Protein AF-A0A6J6W9X9-F1 (afdb_monomer)

Mean predicted aligned error: 5.06 Å

Secondary structure (DSSP, 8-state):
-HHHHHHHHHHHHHHHHHHHTT-SS-HHHHHHHHHHHHHH-GGGS---

Sequence (48 aa):
MLLGVGMIGYAQVTARHWLDRDSTLTREQAVELVNNLMWRGISGFPRN

pLDDT: mean 85.83, std 8.65, range [53.97, 93.94]

Nearest PDB structures (foldseek):
  6o6n-assembly1_A  TM=8.859E-01  e=7.569E-02  Mycobacterium tuberculosis

Structure (mmCIF, N/CA/C/O backbone):
data_AF-A0A6J6W9X9-F1
#
_entry.id   AF-A0A6J6W9X9-F1
#
loop_
_atom_site.group_PDB
_atom_site.id
_atom_site.type_symbol
_atom_site.label_atom_id
_atom_site.label_alt_id
_atom_site.label_comp_id
_atom_site.label_asym_id
_atom_site.label_entity_id
_atom_site.label_seq_id
_atom_site.pdbx_PDB_ins_code
_atom_site.Cartn_x
_atom_site.Cartn_y
_atom_site.Cartn_z
_atom_site.occupancy
_atom_site.B_iso_or_equiv
_atom_site.auth_seq_id
_atom_site.auth_comp_id
_atom_site.auth_asym_id
_atom_site.auth_atom_id
_atom_site.pdbx_PDB_model_num
ATOM 1 N N . MET A 1 1 ? 16.489 9.491 -13.463 1.00 69.75 1 MET A N 1
ATOM 2 C CA . MET A 1 1 ? 15.184 9.640 -12.775 1.00 69.75 1 MET A CA 1
ATOM 3 C C . MET A 1 1 ? 14.394 8.321 -12.761 1.00 69.75 1 MET A C 1
ATOM 5 O O . MET A 1 1 ? 13.238 8.300 -13.145 1.00 69.75 1 MET A O 1
ATOM 9 N N . LEU A 1 2 ? 14.988 7.206 -12.315 1.00 90.62 2 LEU A N 1
ATOM 10 C CA . LEU A 1 2 ? 14.281 5.911 -12.248 1.00 90.62 2 LEU A CA 1
ATOM 11 C C . LEU A 1 2 ? 13.691 5.643 -10.861 1.00 90.62 2 LEU A C 1
ATOM 13 O O . LEU A 1 2 ? 12.608 5.084 -10.753 1.00 90.62 2 LEU A O 1
ATOM 17 N N . LEU A 1 3 ? 14.362 6.121 -9.809 1.00 87.56 3 LEU A N 1
ATOM 18 C CA . LEU A 1 3 ? 13.910 5.961 -8.426 1.00 87.56 3 LEU A CA 1
ATOM 19 C C . LEU A 1 3 ? 12.551 6.626 -8.174 1.00 87.56 3 LEU A C 1
ATOM 21 O O . LEU A 1 3 ? 11.659 5.992 -7.626 1.00 87.56 3 LEU A O 1
ATOM 25 N N . GLY A 1 4 ? 12.362 7.868 -8.634 1.00 88.12 4 GLY A N 1
ATOM 26 C CA . GLY A 1 4 ? 11.085 8.575 -8.485 1.00 88.12 4 GLY A CA 1
ATOM 27 C C . GLY A 1 4 ? 9.938 7.892 -9.234 1.00 88.12 4 GLY A C 1
ATOM 28 O O . GLY A 1 4 ? 8.857 7.720 -8.682 1.00 88.12 4 GLY A O 1
ATOM 29 N N . VAL A 1 5 ? 10.191 7.421 -10.459 1.00 93.19 5 VAL A N 1
ATOM 30 C CA . VAL A 1 5 ? 9.203 6.664 -11.246 1.00 93.19 5 VAL A CA 1
ATOM 31 C C . VAL A 1 5 ? 8.870 5.332 -10.566 1.00 93.19 5 VAL A C 1
ATOM 33 O O . VAL A 1 5 ? 7.701 4.963 -10.488 1.00 93.19 5 VAL A O 1
ATOM 36 N N . GLY A 1 6 ? 9.873 4.648 -10.008 1.00 91.06 6 GLY A N 1
ATOM 37 C CA . GLY A 1 6 ? 9.686 3.423 -9.232 1.00 91.06 6 GLY A CA 1
ATOM 38 C C . GLY A 1 6 ? 8.839 3.638 -7.976 1.00 91.06 6 GLY A C 1
ATOM 39 O O . GLY A 1 6 ? 7.915 2.865 -7.736 1.00 91.06 6 GLY A O 1
ATOM 40 N N . MET A 1 7 ? 9.087 4.712 -7.219 1.00 90.25 7 MET A N 1
ATOM 41 C CA . MET A 1 7 ? 8.287 5.065 -6.036 1.00 90.25 7 MET A CA 1
ATOM 42 C C . MET A 1 7 ? 6.828 5.377 -6.392 1.00 90.25 7 MET A C 1
ATOM 44 O O . MET A 1 7 ? 5.914 4.894 -5.726 1.00 90.25 7 MET A O 1
ATOM 48 N N . ILE A 1 8 ? 6.592 6.135 -7.467 1.00 92.94 8 ILE A N 1
ATOM 49 C CA . ILE A 1 8 ? 5.231 6.451 -7.927 1.00 92.94 8 ILE A CA 1
ATOM 50 C C . ILE A 1 8 ? 4.509 5.177 -8.385 1.00 92.94 8 ILE A C 1
ATOM 52 O O . ILE A 1 8 ? 3.366 4.940 -7.992 1.00 92.94 8 ILE A O 1
ATOM 56 N N . GLY A 1 9 ? 5.183 4.330 -9.169 1.00 93.00 9 GLY A N 1
ATOM 57 C CA . GLY A 1 9 ? 4.637 3.048 -9.612 1.00 93.00 9 GLY A CA 1
ATOM 58 C C . GLY A 1 9 ? 4.283 2.136 -8.437 1.00 93.00 9 GLY A C 1
ATOM 59 O O . GLY A 1 9 ? 3.213 1.526 -8.437 1.00 93.00 9 GLY A O 1
ATOM 60 N N . TYR A 1 10 ? 5.130 2.106 -7.406 1.00 91.31 10 TYR A N 1
ATOM 61 C CA . TYR A 1 10 ? 4.885 1.355 -6.179 1.00 91.31 10 TYR A CA 1
ATOM 62 C C . TYR A 1 10 ? 3.591 1.804 -5.488 1.00 91.31 10 TYR A C 1
ATOM 64 O O . TYR A 1 10 ? 2.699 0.983 -5.275 1.00 91.31 10 TYR A O 1
ATOM 72 N N . ALA A 1 11 ? 3.439 3.108 -5.236 1.00 91.69 11 ALA A N 1
ATOM 73 C CA . ALA A 1 11 ? 2.235 3.670 -4.621 1.00 91.69 11 ALA A CA 1
ATOM 74 C C . ALA A 1 11 ? 0.966 3.433 -5.464 1.00 91.69 11 ALA A C 1
ATOM 76 O O . ALA A 1 11 ? -0.099 3.124 -4.931 1.00 91.69 11 ALA A O 1
ATOM 77 N N . GLN A 1 12 ? 1.065 3.540 -6.793 1.00 93.94 12 GLN A N 1
ATOM 78 C CA . GLN A 1 12 ? -0.072 3.322 -7.689 1.00 93.94 12 GLN A CA 1
ATOM 79 C C . GLN A 1 12 ? -0.515 1.850 -7.722 1.00 93.94 12 GLN A C 1
ATOM 81 O O . GLN A 1 12 ? -1.709 1.557 -7.836 1.00 93.94 12 GLN A O 1
ATOM 86 N N . VAL A 1 13 ? 0.427 0.906 -7.698 1.00 93.75 13 VAL A N 1
ATOM 87 C CA . VAL A 1 13 ? 0.111 -0.531 -7.693 1.00 93.75 13 VAL A CA 1
ATOM 88 C C . VAL A 1 13 ? -0.513 -0.934 -6.359 1.00 93.75 13 VAL A C 1
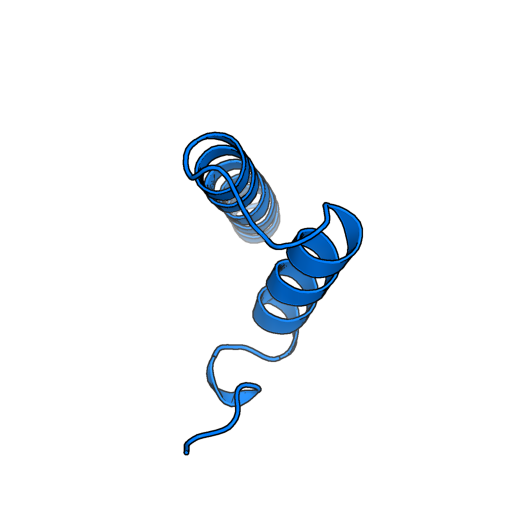ATOM 90 O O . VAL A 1 13 ? -1.547 -1.601 -6.364 1.00 93.75 13 VAL A O 1
ATOM 93 N N . THR A 1 14 ? 0.046 -0.486 -5.233 1.00 91.12 14 THR A N 1
ATOM 94 C CA . THR A 1 14 ? -0.486 -0.812 -3.901 1.00 91.12 14 THR A CA 1
ATOM 95 C C . THR A 1 14 ? -1.869 -0.203 -3.669 1.00 91.12 14 THR A C 1
ATOM 97 O O . THR A 1 14 ? -2.752 -0.901 -3.176 1.00 91.12 14 THR A O 1
ATOM 100 N N . ALA A 1 15 ? -2.112 1.040 -4.102 1.00 91.94 15 ALA A N 1
ATOM 101 C CA . ALA A 1 15 ? -3.426 1.681 -3.990 1.00 91.94 15 ALA A CA 1
ATOM 102 C C . ALA A 1 15 ? -4.511 0.954 -4.800 1.00 91.94 15 ALA A C 1
ATOM 104 O O . ALA A 1 15 ? -5.604 0.718 -4.291 1.00 91.94 15 ALA A O 1
ATOM 105 N N . ARG A 1 16 ? -4.208 0.559 -6.046 1.00 92.25 16 ARG A N 1
ATOM 106 C CA . ARG A 1 16 ? -5.144 -0.228 -6.868 1.00 92.25 16 ARG A CA 1
ATOM 107 C C . ARG A 1 16 ? -5.445 -1.578 -6.234 1.00 92.25 16 ARG A C 1
ATOM 109 O O . ARG A 1 16 ? -6.595 -1.988 -6.212 1.00 92.25 16 ARG A O 1
ATOM 116 N N . HIS A 1 17 ? -4.423 -2.236 -5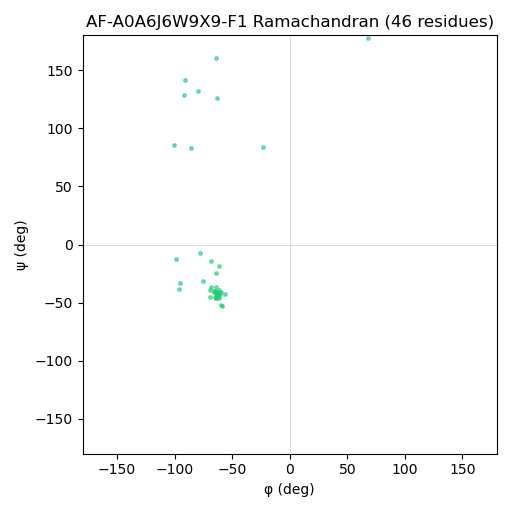.694 1.00 90.69 17 HIS A N 1
ATOM 117 C CA . HIS A 1 17 ? -4.594 -3.513 -5.016 1.00 90.69 17 HIS A CA 1
ATOM 118 C C . HIS A 1 17 ? -5.463 -3.403 -3.756 1.00 90.69 17 HIS A C 1
ATOM 120 O O . HIS A 1 17 ? -6.304 -4.264 -3.524 1.00 90.69 17 HIS A O 1
ATOM 126 N N . TRP A 1 18 ? -5.279 -2.342 -2.965 1.00 91.06 18 TRP A N 1
ATOM 127 C CA . TRP A 1 18 ? -6.092 -2.062 -1.778 1.00 91.06 18 TRP A CA 1
ATOM 128 C C . TRP A 1 18 ? -7.558 -1.776 -2.134 1.00 91.06 18 TRP A C 1
ATOM 130 O O . TRP A 1 18 ? -8.450 -2.285 -1.467 1.00 91.06 18 TRP A O 1
ATOM 140 N N . LEU A 1 19 ? -7.809 -1.017 -3.207 1.00 89.50 19 LEU A N 1
ATOM 141 C CA . LEU A 1 19 ? -9.167 -0.715 -3.679 1.00 89.50 19 LEU A CA 1
ATOM 142 C C . LEU A 1 19 ? -9.900 -1.940 -4.245 1.00 89.50 19 LEU A C 1
ATOM 144 O O . LEU A 1 19 ? -11.109 -2.048 -4.083 1.00 89.50 19 LEU A O 1
ATOM 148 N N . ASP A 1 20 ? -9.184 -2.829 -4.934 1.00 89.75 20 ASP A N 1
ATOM 149 C CA . ASP A 1 20 ? -9.759 -4.019 -5.580 1.00 89.75 20 ASP A CA 1
ATOM 150 C C . ASP A 1 20 ? -10.096 -5.126 -4.567 1.00 89.75 20 ASP A C 1
ATOM 152 O O . ASP A 1 20 ? -11.048 -5.888 -4.728 1.00 89.75 20 ASP A O 1
ATOM 156 N N . ARG A 1 21 ? -9.317 -5.209 -3.486 1.00 77.44 21 ARG A N 1
ATOM 157 C CA . ARG A 1 21 ? -9.498 -6.191 -2.419 1.00 77.44 21 ARG A CA 1
ATOM 158 C C . ARG A 1 21 ? -10.201 -5.531 -1.254 1.00 77.44 21 ARG A C 1
ATOM 160 O O . ARG A 1 21 ? -9.478 -5.081 -0.375 1.00 77.44 21 ARG A O 1
ATOM 167 N N . ASP A 1 22 ? -11.537 -5.484 -1.283 1.00 67.88 22 ASP A N 1
ATOM 168 C CA . ASP A 1 22 ? -12.451 -4.965 -0.242 1.00 67.88 22 ASP A CA 1
ATOM 169 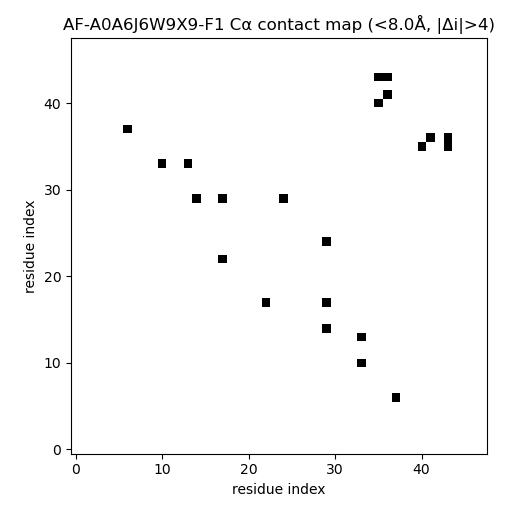C C . ASP A 1 22 ? -11.807 -4.976 1.155 1.00 67.88 22 ASP A C 1
ATOM 171 O O . ASP A 1 22 ? -11.832 -5.965 1.895 1.00 67.88 22 ASP A O 1
ATOM 175 N N . SER A 1 23 ? -11.041 -3.917 1.424 1.00 71.19 23 SER A N 1
ATOM 176 C CA . SER A 1 23 ? -9.944 -4.010 2.379 1.00 71.19 23 SER A CA 1
ATOM 177 C C . SER A 1 23 ? -10.459 -3.624 3.737 1.00 71.19 23 SER A C 1
A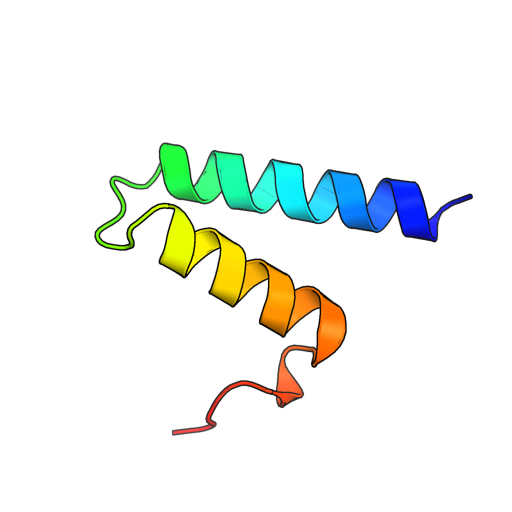TOM 179 O O . SER A 1 23 ? -11.003 -2.543 3.929 1.00 71.19 23 SER A O 1
ATOM 181 N N . THR A 1 24 ? -10.204 -4.483 4.713 1.00 82.62 24 THR A N 1
ATOM 182 C CA . THR A 1 24 ? -10.496 -4.197 6.119 1.00 82.62 24 THR A CA 1
ATOM 183 C C . THR A 1 24 ? -9.599 -3.095 6.692 1.00 82.62 24 THR A C 1
ATOM 185 O O . THR A 1 24 ? -9.886 -2.568 7.763 1.00 82.62 24 THR A O 1
ATOM 188 N N . LEU A 1 25 ? -8.518 -2.742 5.986 1.00 85.81 25 LEU A N 1
ATOM 189 C CA . LEU A 1 25 ? -7.619 -1.646 6.330 1.00 85.81 25 LEU A CA 1
ATOM 190 C C . LEU A 1 25 ? -8.210 -0.307 5.902 1.00 85.81 25 LEU A C 1
ATOM 192 O O . LEU A 1 25 ? -8.572 -0.129 4.735 1.00 85.81 25 LEU A O 1
ATOM 196 N N . THR A 1 26 ? -8.201 0.669 6.811 1.00 90.38 26 THR A N 1
ATOM 197 C CA . THR A 1 26 ? -8.517 2.049 6.436 1.00 90.38 26 THR A CA 1
ATOM 198 C C . THR A 1 26 ? -7.472 2.590 5.464 1.00 90.38 26 THR A C 1
ATOM 200 O O . THR A 1 26 ? -6.338 2.103 5.375 1.00 90.38 26 THR A O 1
ATOM 203 N N . ARG A 1 27 ? -7.838 3.648 4.739 1.00 88.31 27 ARG A N 1
ATOM 204 C CA . ARG A 1 27 ? -6.923 4.320 3.816 1.00 88.31 27 ARG A CA 1
ATOM 205 C C . ARG A 1 27 ? -5.650 4.786 4.522 1.00 88.31 27 ARG A C 1
ATOM 207 O O . ARG A 1 27 ? -4.567 4.619 3.966 1.00 88.31 27 ARG A O 1
ATOM 214 N N . GLU A 1 28 ? -5.758 5.348 5.728 1.00 90.62 28 GLU A N 1
ATOM 215 C CA . GLU A 1 28 ? -4.585 5.790 6.492 1.00 90.62 28 GLU A CA 1
ATOM 216 C C . GLU A 1 28 ? -3.658 4.617 6.827 1.00 90.62 28 GLU A C 1
ATOM 218 O O . GLU A 1 28 ? -2.452 4.718 6.611 1.00 90.62 28 GLU A O 1
ATOM 223 N N . GLN A 1 29 ? -4.215 3.482 7.265 1.00 90.75 29 GLN A N 1
ATOM 224 C CA . GLN A 1 29 ? -3.431 2.286 7.584 1.00 90.75 29 GLN A CA 1
ATOM 225 C C . GLN A 1 29 ? -2.716 1.726 6.350 1.00 90.75 29 GLN A C 1
ATOM 227 O O . GLN A 1 29 ? -1.545 1.352 6.425 1.00 90.75 29 GLN A O 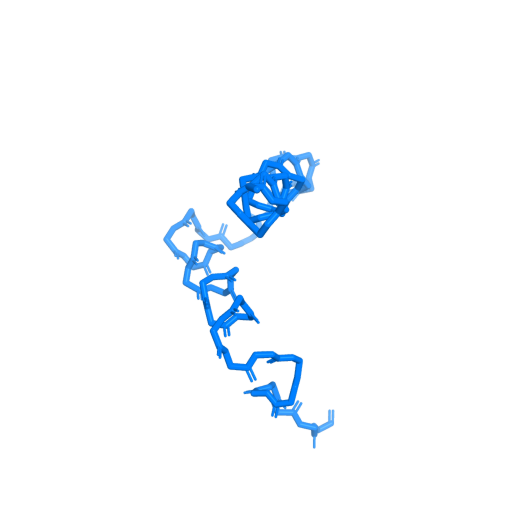1
ATOM 232 N N . ALA A 1 30 ? -3.392 1.702 5.199 1.00 91.44 30 ALA A N 1
ATOM 233 C CA . ALA A 1 30 ? -2.788 1.275 3.941 1.00 91.44 30 ALA A CA 1
ATOM 234 C C . ALA A 1 30 ? -1.633 2.201 3.520 1.00 91.44 30 ALA A C 1
ATOM 236 O O . ALA A 1 30 ? -0.571 1.725 3.113 1.00 91.44 30 ALA A O 1
ATOM 237 N N . VAL A 1 31 ? -1.803 3.520 3.661 1.00 91.81 31 VAL A N 1
ATOM 238 C CA . VAL A 1 31 ? -0.748 4.504 3.371 1.00 91.81 31 VAL A CA 1
ATOM 239 C C . VAL A 1 31 ? 0.442 4.326 4.311 1.00 91.81 31 VAL A C 1
ATOM 241 O O . VAL A 1 31 ? 1.582 4.295 3.847 1.00 91.81 31 VAL A O 1
ATOM 244 N N . GLU A 1 32 ? 0.202 4.172 5.611 1.00 91.56 32 GLU A N 1
ATOM 245 C CA . GLU A 1 32 ? 1.260 3.985 6.604 1.00 91.56 32 GLU A CA 1
ATOM 246 C C . GLU A 1 32 ? 2.050 2.692 6.361 1.00 91.56 32 GLU A C 1
ATOM 248 O O . GLU A 1 32 ? 3.282 2.693 6.415 1.00 91.56 32 GLU A O 1
ATOM 253 N N . LEU A 1 33 ? 1.362 1.605 6.006 1.00 89.62 33 LEU A N 1
ATOM 254 C CA . LEU A 1 33 ? 1.973 0.327 5.645 1.00 89.62 33 LEU A CA 1
ATOM 255 C C . LEU A 1 33 ? 2.910 0.460 4.435 1.00 89.62 33 LEU A C 1
ATOM 257 O O . LEU A 1 33 ? 4.071 0.046 4.487 1.00 89.62 33 LEU A O 1
ATOM 261 N N . VAL A 1 34 ? 2.407 1.056 3.351 1.00 90.38 34 VAL A N 1
ATOM 262 C CA . VAL A 1 34 ? 3.153 1.260 2.100 1.00 90.38 34 VAL A CA 1
ATOM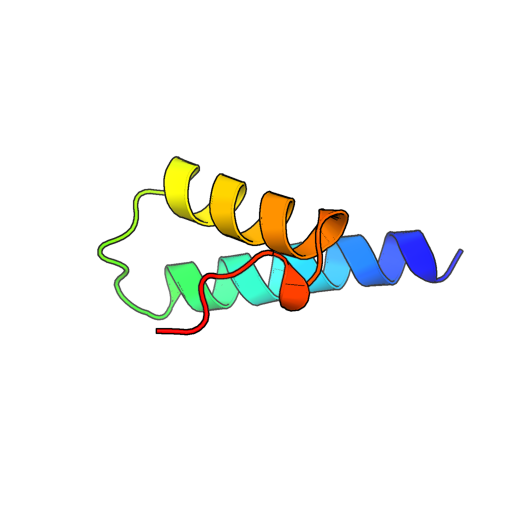 263 C C . VAL A 1 34 ? 4.348 2.182 2.338 1.00 90.38 34 VAL A C 1
ATOM 265 O O . VAL A 1 34 ? 5.442 1.890 1.859 1.00 90.38 34 VAL A O 1
ATOM 268 N N . ASN A 1 35 ? 4.172 3.250 3.119 1.00 91.06 35 ASN A N 1
ATOM 269 C CA . ASN A 1 35 ? 5.237 4.189 3.463 1.00 91.06 35 ASN A CA 1
ATOM 270 C C . ASN A 1 35 ? 6.341 3.514 4.294 1.00 91.06 35 ASN A C 1
ATOM 272 O O . ASN A 1 35 ? 7.526 3.644 3.980 1.00 91.06 35 ASN A O 1
ATOM 276 N N . ASN A 1 36 ? 5.965 2.731 5.309 1.00 89.88 36 ASN A N 1
ATOM 277 C CA . ASN A 1 36 ? 6.917 1.963 6.109 1.00 89.88 36 ASN A CA 1
ATOM 278 C C . ASN A 1 36 ? 7.704 0.968 5.254 1.00 89.88 36 ASN A C 1
ATOM 280 O O . ASN A 1 36 ? 8.920 0.866 5.404 1.00 89.88 36 ASN A O 1
ATOM 284 N N . LEU A 1 37 ? 7.044 0.278 4.326 1.00 89.06 37 LEU A N 1
ATOM 285 C CA . LEU A 1 37 ? 7.702 -0.651 3.412 1.00 89.06 37 LEU A CA 1
ATOM 286 C C . LEU A 1 37 ? 8.666 0.065 2.452 1.00 89.06 37 LEU A C 1
ATOM 288 O O . LEU A 1 37 ? 9.779 -0.415 2.236 1.00 89.06 37 LEU A O 1
ATOM 292 N N . MET A 1 38 ? 8.292 1.239 1.939 1.00 87.31 38 MET A N 1
ATOM 293 C CA . MET A 1 38 ? 9.144 2.038 1.051 1.00 87.31 38 MET A CA 1
ATOM 294 C C . MET A 1 38 ? 10.427 2.531 1.739 1.00 87.31 38 MET A C 1
ATOM 296 O O . MET A 1 38 ? 11.475 2.574 1.097 1.00 87.31 38 MET A O 1
ATOM 300 N N . TRP A 1 39 ? 10.360 2.879 3.030 1.00 86.62 39 TRP A N 1
ATOM 301 C CA . TRP A 1 39 ? 11.500 3.442 3.769 1.00 86.62 39 TRP A CA 1
ATOM 302 C C . TRP A 1 39 ? 12.309 2.426 4.577 1.00 86.62 39 TRP A C 1
ATOM 304 O O . TRP A 1 39 ? 13.530 2.540 4.650 1.00 86.62 39 TRP A O 1
ATOM 314 N N . ARG A 1 40 ? 11.656 1.445 5.208 1.00 86.62 40 ARG A N 1
ATOM 315 C CA . ARG A 1 40 ? 12.301 0.452 6.092 1.00 86.62 40 ARG A CA 1
ATOM 316 C C . ARG A 1 40 ? 12.582 -0.876 5.390 1.00 86.62 40 ARG A C 1
ATOM 318 O O . ARG A 1 40 ? 13.307 -1.711 5.934 1.00 86.62 40 ARG A O 1
ATOM 325 N N . GLY A 1 41 ? 12.009 -1.081 4.204 1.00 83.69 41 GLY A N 1
ATOM 326 C CA . GLY A 1 41 ? 12.060 -2.349 3.489 1.00 83.69 41 GLY A CA 1
ATOM 327 C C . GLY A 1 41 ? 11.268 -3.459 4.185 1.00 83.69 41 GLY A C 1
ATOM 328 O O . GLY A 1 41 ? 10.715 -3.296 5.274 1.00 83.69 41 GLY A O 1
ATOM 329 N N . ILE A 1 42 ? 11.241 -4.635 3.556 1.00 80.88 42 ILE A N 1
ATOM 330 C CA . ILE A 1 42 ? 10.537 -5.823 4.075 1.00 80.88 42 ILE A CA 1
ATOM 331 C C . ILE A 1 42 ? 11.158 -6.300 5.402 1.00 80.88 42 ILE A C 1
ATOM 333 O O . ILE A 1 42 ? 10.473 -6.869 6.245 1.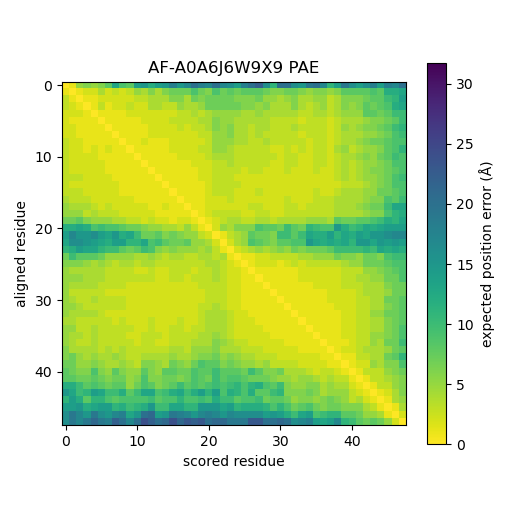00 80.88 42 ILE A O 1
ATOM 337 N N . SER A 1 43 ? 12.435 -5.989 5.645 1.00 75.25 43 SER A N 1
ATOM 338 C CA . SER A 1 43 ? 13.122 -6.231 6.921 1.00 75.25 43 SER A CA 1
ATOM 339 C C . SER A 1 43 ? 12.511 -5.492 8.115 1.00 75.25 43 SER A C 1
ATOM 341 O O . SER A 1 43 ? 12.786 -5.860 9.252 1.00 75.25 43 SER A O 1
ATOM 343 N N . GLY A 1 44 ? 11.707 -4.450 7.879 1.00 70.50 44 GLY A N 1
ATOM 344 C CA . GLY A 1 44 ? 11.002 -3.719 8.930 1.00 70.50 44 GLY A CA 1
ATOM 345 C C . GLY A 1 44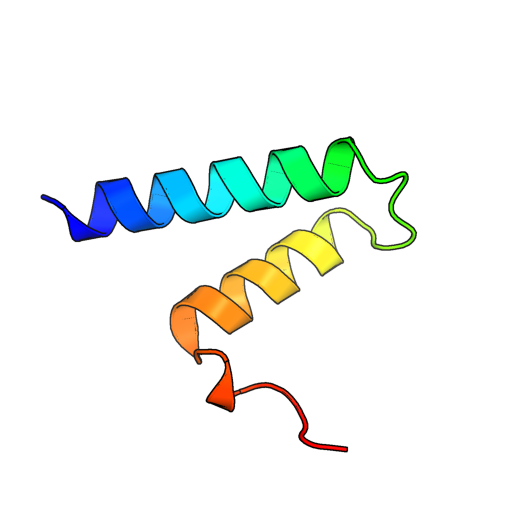 ? 9.755 -4.425 9.470 1.00 70.50 44 GLY A C 1
ATOM 346 O O . GLY A 1 44 ? 9.185 -3.932 10.442 1.00 70.50 44 GLY A O 1
ATOM 347 N N . PHE A 1 45 ? 9.334 -5.539 8.863 1.00 75.81 45 PHE A N 1
ATOM 348 C CA . PHE A 1 45 ? 8.152 -6.295 9.268 1.00 75.81 45 PHE A CA 1
ATOM 349 C C . PHE A 1 45 ? 8.494 -7.390 10.290 1.00 75.81 45 PHE A C 1
ATOM 351 O O . PHE A 1 45 ? 9.545 -8.028 10.176 1.00 75.81 45 PHE A O 1
ATOM 358 N N . PRO A 1 46 ? 7.626 -7.630 11.293 1.00 74.25 46 PRO A N 1
ATOM 359 C CA . PRO A 1 46 ? 7.861 -8.658 12.298 1.00 74.25 46 PRO A CA 1
ATOM 360 C C . PRO A 1 46 ? 7.903 -10.048 11.649 1.00 74.25 46 PRO A C 1
ATOM 362 O O . PRO A 1 46 ? 6.978 -10.448 10.948 1.00 74.25 46 PRO A O 1
ATOM 365 N N . ARG A 1 47 ? 8.989 -10.789 11.897 1.00 71.44 47 ARG A N 1
ATOM 366 C CA . ARG A 1 47 ? 9.106 -12.222 11.596 1.00 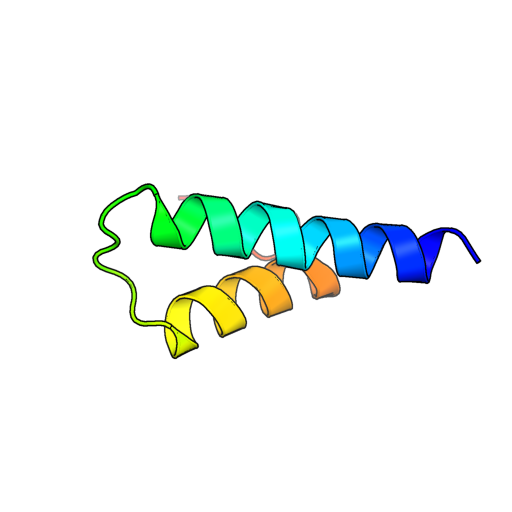71.44 47 ARG A CA 1
ATOM 367 C C . ARG A 1 47 ? 8.525 -13.006 12.775 1.00 71.44 47 ARG A C 1
ATOM 369 O O . ARG A 1 47 ? 9.289 -13.399 13.650 1.00 71.44 47 ARG A O 1
ATOM 376 N N . ASN A 1 48 ? 7.207 -13.171 12.812 1.00 53.97 48 ASN A N 1
ATOM 377 C CA . ASN A 1 48 ? 6.558 -14.207 13.621 1.00 53.97 48 ASN A CA 1
ATOM 378 C C . ASN A 1 48 ? 6.002 -15.272 12.684 1.00 53.97 48 ASN A C 1
ATOM 380 O O . ASN A 1 48 ? 5.234 -14.883 11.778 1.00 53.97 48 ASN A O 1
#

Organism: NCBI:txid449393

Radius of gyration: 11.76 Å; Cα contacts (8 Å, |Δi|>4): 11; chains: 1; bounding box: 28×24×26 Å

Solvent-accessible surface area (backbone atoms only — not comparable to full-atom values): 2976 Å² total; per-residue (Å²): 127,61,66,65,53,51,52,52,51,49,54,53,52,52,51,51,52,48,67,72,48,86,51,92,61,51,71,67,57,51,50,52,51,52,50,47,39,74,75,55,36,78,82,66,53,87,91,124

InterPro domains:
  IPR036271 Tetracyclin repressor-like, C-terminal domain superfamily [SSF48498] (2-44)

Foldseek 3Di:
DVLVVVLVVLVVVLVVVCVVPVHPDDPVRSVVVSVCCSPVNPVSDDDD